Protein AF-A0A1V5H1F3-F1 (afdb_monomer_lite)

Foldseek 3Di:
DPPVVQKDQAQDWAKKKKKWKFKFFWDAAQKKKWKFKDKPNHTPWIWDIDGHNGIGMDMTMIIDTDTHPNPPIIIHMDMDMPDPDDIDTDDDDPVNTDMDIDDRD

pLDDT: mean 94.73, std 4.84, range [69.62, 98.56]

Secondary structure (DSSP, 8-state):
-BTTTTBB--SSEEEEEEEEEEEEEEEPTT-EEEEEEEETTEEEEE---EE-SSSEEEEEEEEEEEEEESSS--EEEEEEES-SSPPPBP-S-GGGSEEEEE---

Structure (mmCIF, N/CA/C/O backbone):
data_AF-A0A1V5H1F3-F1
#
_entry.id   AF-A0A1V5H1F3-F1
#
loop_
_atom_site.group_PDB
_atom_site.id
_atom_site.type_symbol
_atom_site.label_atom_id
_atom_site.label_alt_id
_atom_site.label_comp_id
_atom_site.label_asym_id
_atom_site.label_entity_id
_atom_site.label_seq_id
_atom_site.pdbx_PDB_ins_code
_atom_site.Cartn_x
_atom_site.Cartn_y
_atom_site.Cartn_z
_atom_site.occupancy
_atom_site.B_iso_or_equiv
_atom_site.auth_seq_id
_atom_site.auth_comp_id
_atom_site.auth_asym_id
_atom_site.auth_atom_id
_atom_site.pdbx_PDB_model_num
ATOM 1 N N . MET A 1 1 ? -10.254 10.293 7.981 1.00 69.62 1 MET A N 1
ATOM 2 C CA . MET A 1 1 ? -8.995 10.263 7.207 1.00 69.62 1 MET A CA 1
ATOM 3 C C . MET A 1 1 ? -8.125 11.383 7.727 1.00 69.62 1 MET A C 1
ATOM 5 O O . MET A 1 1 ? -8.612 12.502 7.825 1.00 69.62 1 MET A O 1
ATOM 9 N N . ASP A 1 2 ? -6.888 11.071 8.089 1.00 80.31 2 ASP A N 1
ATOM 10 C CA . ASP A 1 2 ? -5.878 12.058 8.450 1.00 80.31 2 ASP A CA 1
ATOM 11 C C . ASP A 1 2 ? -4.950 12.251 7.246 1.00 80.31 2 ASP A C 1
ATOM 13 O O . ASP A 1 2 ? -4.099 11.414 6.943 1.00 80.31 2 ASP A O 1
ATOM 17 N N . ILE A 1 3 ? -5.179 13.344 6.520 1.00 74.25 3 ILE A N 1
ATOM 18 C CA . ILE A 1 3 ? -4.474 13.655 5.272 1.00 74.25 3 ILE A CA 1
ATOM 19 C C . ILE A 1 3 ? -3.040 14.117 5.559 1.00 74.25 3 ILE A C 1
ATOM 21 O O . ILE A 1 3 ? -2.154 13.865 4.748 1.00 74.25 3 ILE A O 1
ATOM 25 N N . ALA A 1 4 ? -2.787 14.739 6.717 1.00 78.19 4 ALA A N 1
ATOM 26 C CA . ALA A 1 4 ? -1.458 15.234 7.068 1.00 78.19 4 ALA A CA 1
ATOM 27 C C . ALA A 1 4 ? -0.457 14.083 7.237 1.00 78.19 4 ALA A C 1
ATOM 29 O O . ALA A 1 4 ? 0.706 14.217 6.866 1.00 78.19 4 ALA A O 1
ATOM 30 N N . ASN A 1 5 ? -0.937 12.940 7.734 1.00 82.19 5 ASN A N 1
ATOM 31 C CA . ASN A 1 5 ? -0.122 11.749 7.955 1.00 82.19 5 ASN A CA 1
ATOM 32 C C . ASN A 1 5 ? -0.374 10.629 6.933 1.00 82.19 5 ASN A C 1
ATOM 34 O O . ASN A 1 5 ? 0.201 9.559 7.071 1.00 82.19 5 ASN A O 1
ATOM 38 N N . SER A 1 6 ? -1.210 10.850 5.909 1.00 89.12 6 SER A N 1
ATOM 39 C CA . SER A 1 6 ? -1.597 9.818 4.926 1.00 89.12 6 SER A CA 1
ATOM 40 C C . SER A 1 6 ? -2.224 8.558 5.553 1.00 89.12 6 SER A C 1
ATOM 42 O O . SER A 1 6 ? -1.998 7.442 5.089 1.00 89.12 6 SER A O 1
ATOM 44 N N . ARG A 1 7 ? -3.047 8.739 6.596 1.00 94.69 7 ARG A N 1
ATOM 45 C CA . ARG A 1 7 ? -3.643 7.656 7.395 1.00 94.69 7 ARG A CA 1
ATOM 46 C C . ARG A 1 7 ? -5.152 7.542 7.223 1.00 94.69 7 ARG A C 1
ATOM 48 O O . ARG A 1 7 ? -5.896 8.532 7.250 1.00 94.69 7 ARG A O 1
ATOM 55 N N . ILE A 1 8 ? -5.641 6.308 7.158 1.00 95.88 8 ILE A N 1
ATOM 56 C CA . ILE A 1 8 ? -7.063 5.991 7.317 1.00 95.88 8 ILE A CA 1
ATOM 57 C C . ILE A 1 8 ? -7.299 5.523 8.750 1.00 95.88 8 ILE A C 1
ATOM 59 O O . ILE A 1 8 ? -6.750 4.512 9.161 1.00 95.88 8 ILE A O 1
ATOM 63 N N . ILE A 1 9 ? -8.145 6.245 9.484 1.00 95.75 9 ILE A N 1
ATOM 64 C CA . ILE A 1 9 ? -8.520 5.941 10.871 1.00 95.75 9 ILE A CA 1
ATOM 65 C C . ILE A 1 9 ? -10.033 5.690 10.890 1.00 95.75 9 ILE A C 1
ATOM 67 O O . ILE A 1 9 ? -10.799 6.659 10.816 1.00 95.75 9 ILE A O 1
ATOM 71 N N . PRO A 1 10 ? -10.486 4.426 10.881 1.00 95.12 10 PRO A N 1
ATOM 72 C CA . PRO A 1 10 ? -11.901 4.096 11.011 1.00 95.12 10 PRO A CA 1
ATOM 73 C C . PRO A 1 10 ? -12.410 4.416 12.418 1.00 95.12 10 PRO A C 1
ATOM 75 O O . PRO A 1 10 ? -11.705 4.204 13.400 1.00 95.12 10 PRO A O 1
ATOM 78 N N . ASN A 1 11 ? -13.644 4.909 12.514 1.00 95.50 11 ASN A N 1
ATOM 79 C CA . ASN A 1 11 ? -14.278 5.330 13.771 1.00 95.50 11 ASN A CA 1
ATOM 80 C C . ASN A 1 11 ? -15.266 4.298 14.344 1.00 95.50 11 ASN A C 1
ATOM 82 O O . ASN A 1 11 ? -15.903 4.552 15.363 1.00 95.50 11 ASN A O 1
ATOM 86 N N . LEU A 1 12 ? -15.417 3.150 13.683 1.00 97.88 12 LEU A N 1
ATOM 87 C CA . LEU A 1 12 ? -16.226 2.026 14.144 1.00 97.88 12 LEU A CA 1
ATOM 88 C C . LEU A 1 12 ? -15.352 0.778 14.220 1.00 97.88 12 LEU A C 1
ATOM 90 O O . LEU A 1 12 ? -14.546 0.526 13.320 1.00 97.88 12 LEU A O 1
ATOM 94 N N . ALA A 1 13 ? -15.514 0.003 15.289 1.00 98.19 13 ALA A N 1
ATOM 95 C CA . ALA A 1 13 ? -14.829 -1.272 15.420 1.00 98.19 13 ALA A CA 1
ATOM 96 C C . ALA A 1 13 ? -15.438 -2.317 14.473 1.00 98.19 13 ALA A C 1
ATOM 98 O O . ALA A 1 13 ? -16.651 -2.329 14.264 1.00 98.19 13 ALA A O 1
ATOM 99 N N . GLY A 1 14 ? -14.605 -3.194 13.917 1.00 98.19 14 GLY A N 1
ATOM 100 C CA . GLY A 1 14 ? -15.046 -4.286 13.045 1.00 98.19 14 GLY A CA 1
ATOM 101 C C . GLY A 1 14 ? -14.048 -4.617 11.943 1.00 98.19 14 GLY A C 1
ATOM 102 O O .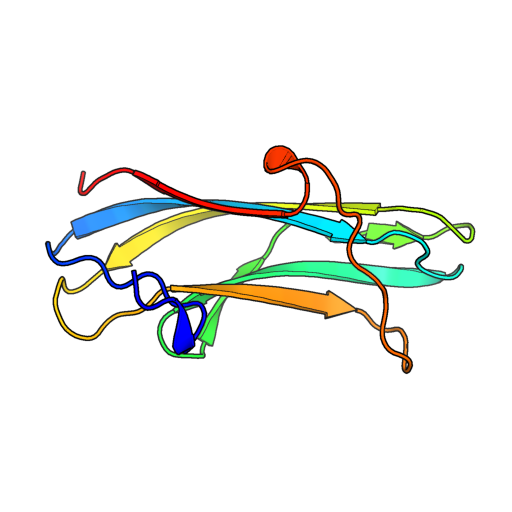 GLY A 1 14 ? -12.967 -4.025 11.867 1.00 98.19 14 GLY A O 1
ATOM 103 N N . TYR A 1 15 ? -14.404 -5.581 11.094 1.00 98.44 15 TYR A N 1
ATOM 104 C CA . TYR A 1 15 ? -13.595 -5.952 9.936 1.00 98.44 15 TYR A CA 1
ATOM 105 C C . TYR A 1 15 ? -13.914 -5.055 8.746 1.00 98.44 15 TYR A C 1
ATOM 107 O O . TYR A 1 15 ? -15.074 -4.868 8.387 1.00 98.44 15 TYR A O 1
ATOM 115 N N . TYR A 1 16 ? -12.873 -4.534 8.106 1.00 98.56 16 TYR A N 1
ATOM 116 C CA . TYR A 1 16 ? -12.982 -3.736 6.891 1.00 98.56 16 TYR A CA 1
ATOM 117 C C . TYR A 1 16 ? -12.351 -4.490 5.728 1.00 98.56 16 TYR A C 1
ATOM 119 O O . TYR A 1 16 ? -11.252 -5.026 5.855 1.00 98.56 16 TYR A O 1
ATOM 127 N N . GLN A 1 17 ? -13.019 -4.480 4.576 1.00 98.38 17 GLN A N 1
ATOM 128 C CA . GLN A 1 17 ? -12.399 -4.842 3.307 1.00 98.38 17 GLN A CA 1
ATOM 129 C C . GLN A 1 17 ? -11.476 -3.691 2.916 1.00 98.38 17 GLN A C 1
ATOM 131 O O . GLN A 1 17 ? -11.943 -2.579 2.676 1.00 98.38 17 GLN A O 1
ATOM 136 N N . VAL A 1 18 ? -10.173 -3.952 2.880 1.00 98.44 18 VAL A N 1
ATOM 137 C CA . VAL A 1 18 ? -9.139 -2.984 2.511 1.00 98.44 18 VAL A CA 1
ATOM 138 C C . VAL A 1 18 ? -8.582 -3.366 1.148 1.00 98.44 18 VAL A C 1
ATOM 140 O O . VAL A 1 18 ? -8.165 -4.504 0.952 1.00 98.44 18 VAL A O 1
ATOM 143 N N . SER A 1 19 ? -8.551 -2.421 0.212 1.00 97.81 19 SER A N 1
ATOM 144 C CA . SER A 1 19 ? -7.942 -2.590 -1.112 1.00 97.81 19 SER A CA 1
ATOM 145 C C . SER A 1 19 ? -6.903 -1.505 -1.361 1.00 97.8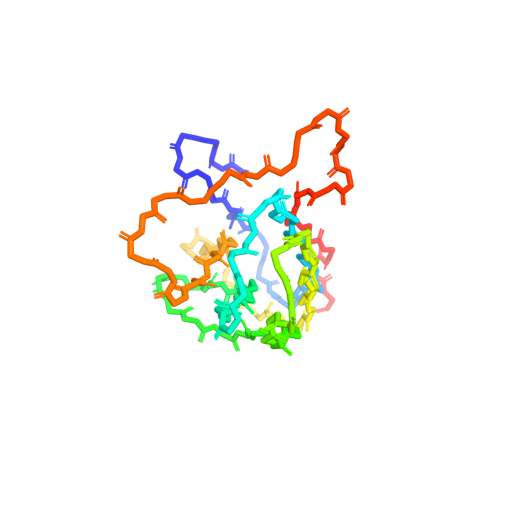1 19 SER A C 1
ATOM 147 O O . SER A 1 19 ? -7.118 -0.344 -1.018 1.00 97.81 19 SER A O 1
ATOM 149 N N . GLY A 1 20 ? -5.795 -1.869 -1.999 1.00 97.31 20 GLY A N 1
ATOM 150 C CA . GLY A 1 20 ? -4.721 -0.955 -2.359 1.00 97.31 20 GLY A CA 1
ATOM 151 C C . GLY A 1 20 ? -4.183 -1.211 -3.762 1.00 97.31 20 GLY A C 1
ATOM 152 O O . GLY A 1 20 ? -4.095 -2.354 -4.215 1.00 97.31 20 GLY A O 1
ATOM 153 N N . ASN A 1 21 ? -3.789 -0.140 -4.441 1.00 97.25 21 ASN A N 1
ATOM 154 C CA . ASN A 1 21 ? -3.084 -0.181 -5.716 1.00 97.25 21 ASN A CA 1
ATOM 155 C C . ASN A 1 21 ? -1.925 0.812 -5.690 1.00 97.25 21 ASN A C 1
ATOM 157 O O . ASN A 1 21 ? -2.073 1.921 -5.176 1.00 97.25 21 ASN A O 1
ATOM 161 N N . ALA A 1 22 ? -0.794 0.416 -6.264 1.00 96.75 22 ALA A N 1
ATOM 162 C CA . ALA A 1 22 ? 0.316 1.317 -6.528 1.00 96.75 22 ALA A CA 1
ATOM 163 C C . ALA A 1 22 ? 0.910 1.045 -7.907 1.00 96.75 22 ALA A C 1
ATOM 165 O O . ALA A 1 22 ? 1.138 -0.114 -8.277 1.00 96.75 22 ALA A O 1
ATOM 166 N N . ARG A 1 23 ? 1.221 2.119 -8.634 1.00 96.44 23 ARG A N 1
ATOM 167 C CA . ARG A 1 23 ? 1.847 2.063 -9.954 1.00 96.44 23 ARG A CA 1
ATOM 168 C C . ARG A 1 23 ? 3.092 2.938 -10.004 1.00 96.44 23 ARG A C 1
ATOM 170 O O . ARG A 1 23 ? 3.009 4.157 -9.856 1.00 96.44 23 ARG A O 1
ATOM 177 N N . LEU A 1 24 ? 4.232 2.320 -10.305 1.00 95.00 24 LEU A N 1
ATOM 178 C CA . LEU A 1 24 ? 5.511 3.007 -10.507 1.00 95.00 24 LEU A CA 1
ATOM 179 C C . LEU A 1 24 ? 5.832 3.150 -12.001 1.00 95.00 24 LEU A C 1
ATOM 181 O O . LEU A 1 24 ? 5.485 2.292 -12.817 1.00 95.00 24 LEU A O 1
ATOM 185 N N . GLY A 1 25 ? 6.467 4.269 -12.356 1.00 93.06 25 GLY A N 1
ATOM 186 C CA . GLY A 1 25 ? 6.653 4.709 -13.741 1.00 93.06 25 GLY A CA 1
ATOM 187 C C . GLY A 1 25 ? 7.820 4.067 -14.496 1.00 93.06 25 GLY A C 1
ATOM 188 O O . GLY A 1 25 ? 7.696 3.785 -15.683 1.00 93.06 25 GLY A O 1
ATOM 189 N N . SER A 1 26 ? 8.959 3.867 -13.834 1.00 93.44 26 SER A N 1
ATOM 190 C CA . SER A 1 26 ? 10.195 3.406 -14.481 1.00 93.44 26 SER A CA 1
ATOM 191 C C . SER A 1 26 ? 11.067 2.647 -13.487 1.00 93.44 26 SER A C 1
ATOM 193 O O . SER A 1 26 ? 12.064 3.167 -12.993 1.00 93.44 26 SER A O 1
ATOM 195 N N . ILE A 1 27 ? 10.663 1.424 -13.167 1.00 94.69 27 ILE A N 1
ATOM 196 C CA . ILE A 1 27 ? 11.445 0.505 -12.341 1.00 94.69 27 ILE A CA 1
ATOM 197 C C . ILE A 1 27 ? 12.520 -0.131 -13.243 1.00 94.69 27 ILE A C 1
ATOM 199 O O . ILE A 1 27 ? 12.156 -0.679 -14.292 1.00 94.69 27 ILE A O 1
ATOM 203 N N . PRO A 1 28 ? 13.812 -0.060 -12.882 1.00 95.75 28 PRO A N 1
ATOM 204 C CA . PRO A 1 28 ? 14.896 -0.644 -13.670 1.00 95.75 28 PRO A CA 1
ATOM 205 C C . PRO A 1 28 ? 14.777 -2.161 -13.861 1.00 95.75 28 PRO A C 1
ATOM 207 O O . PRO A 1 28 ? 14.032 -2.843 -13.154 1.00 95.75 28 PRO A O 1
ATOM 210 N N . ASP A 1 29 ? 15.527 -2.686 -14.829 1.00 95.62 29 ASP A N 1
ATOM 211 C CA . ASP A 1 29 ? 15.667 -4.130 -15.018 1.00 95.62 29 ASP A CA 1
ATOM 212 C C . ASP A 1 29 ? 16.164 -4.829 -13.742 1.00 95.62 29 ASP A C 1
ATOM 214 O O . ASP A 1 29 ? 16.955 -4.276 -12.979 1.00 95.62 29 ASP A O 1
ATOM 218 N N . SER A 1 30 ? 15.700 -6.059 -13.521 1.00 95.06 30 SER A N 1
ATOM 219 C CA . SER A 1 30 ? 16.029 -6.915 -12.381 1.00 95.06 30 SER A CA 1
ATOM 220 C C . SER A 1 30 ? 15.616 -6.395 -11.000 1.00 95.06 30 SER A C 1
ATOM 222 O O . SER A 1 30 ? 15.816 -7.119 -10.019 1.00 95.06 30 SER A O 1
ATOM 224 N N . GLU A 1 31 ? 14.989 -5.220 -10.911 1.00 96.12 31 GLU A N 1
ATOM 225 C CA . GLU A 1 31 ? 14.470 -4.651 -9.669 1.00 96.12 31 GLU A CA 1
ATOM 226 C C . GLU A 1 31 ? 13.081 -5.198 -9.325 1.00 96.12 31 GLU A C 1
ATOM 228 O O . GLU A 1 31 ? 12.267 -5.532 -10.189 1.00 96.12 31 GLU A O 1
ATOM 233 N N . THR A 1 32 ? 12.812 -5.288 -8.026 1.00 94.75 32 THR A N 1
ATOM 234 C CA . THR A 1 32 ? 11.560 -5.771 -7.442 1.00 94.75 32 THR A CA 1
ATOM 235 C C . THR A 1 32 ? 10.799 -4.603 -6.833 1.00 94.75 32 THR A C 1
ATOM 237 O O . THR A 1 32 ? 11.402 -3.703 -6.251 1.00 94.75 32 THR A O 1
ATOM 240 N N . PHE A 1 33 ? 9.472 -4.626 -6.909 1.00 95.75 33 PHE A N 1
ATOM 241 C CA . PHE A 1 33 ?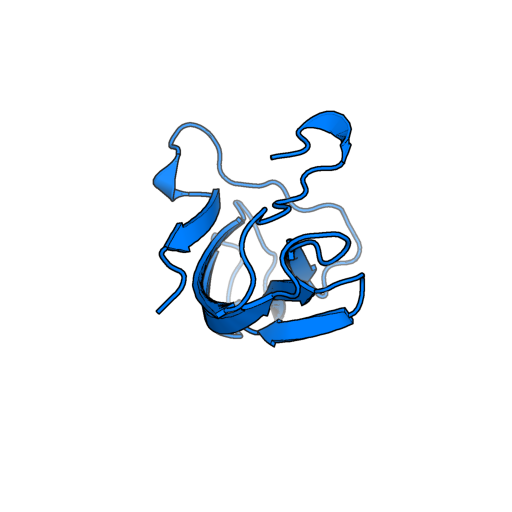 8.609 -3.764 -6.096 1.00 95.75 33 PHE A CA 1
ATOM 242 C C . PHE A 1 33 ? 7.361 -4.537 -5.644 1.00 95.75 33 PHE A C 1
ATOM 244 O O . PHE A 1 33 ? 7.094 -5.640 -6.122 1.00 95.75 33 PHE A O 1
ATOM 251 N N . PHE A 1 34 ? 6.630 -3.996 -4.677 1.00 97.25 34 PHE A N 1
ATOM 252 C CA . PHE A 1 34 ? 5.256 -4.380 -4.336 1.00 97.25 34 PHE A CA 1
ATOM 253 C C . PHE A 1 34 ? 4.644 -3.302 -3.429 1.00 97.25 34 PHE A C 1
ATOM 255 O O . PHE A 1 34 ? 5.369 -2.506 -2.826 1.00 97.25 34 PHE A O 1
ATOM 262 N N . CYS A 1 35 ? 3.316 -3.261 -3.321 1.00 97.62 35 CYS A N 1
ATOM 263 C CA . CYS A 1 35 ? 2.631 -2.459 -2.307 1.00 97.62 35 CYS A CA 1
ATOM 264 C C . CYS A 1 35 ? 2.142 -3.333 -1.150 1.00 97.62 35 CYS A C 1
ATOM 266 O O . CYS A 1 35 ? 2.105 -4.561 -1.237 1.00 97.62 35 CYS A O 1
ATOM 268 N N . SER A 1 36 ? 1.831 -2.722 -0.016 1.00 98.31 36 SER A N 1
ATOM 269 C CA . SER A 1 36 ? 1.473 -3.438 1.204 1.00 98.31 36 SER A CA 1
ATOM 270 C C . SER A 1 36 ? 0.563 -2.603 2.085 1.00 98.31 36 SER A C 1
ATOM 272 O O . SER A 1 36 ? 0.740 -1.389 2.188 1.00 98.31 36 SER A O 1
ATOM 274 N N . ILE A 1 37 ? -0.379 -3.274 2.740 1.00 98.56 37 ILE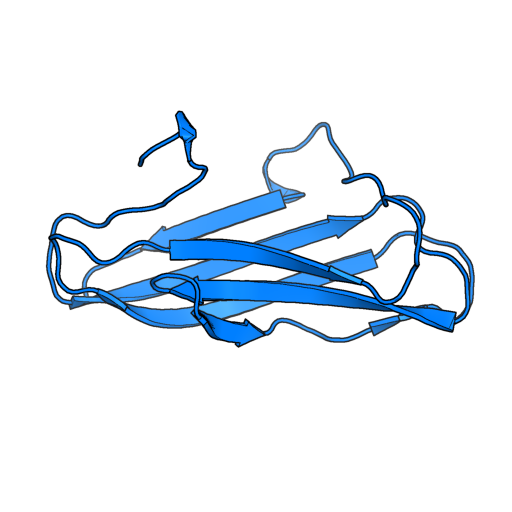 A N 1
ATOM 275 C CA . ILE A 1 37 ? -1.252 -2.679 3.749 1.00 98.56 37 ILE A CA 1
ATOM 276 C C . ILE A 1 37 ? -0.511 -2.733 5.079 1.00 98.56 37 ILE A C 1
ATOM 278 O O . ILE A 1 37 ? -0.026 -3.795 5.488 1.00 98.56 37 ILE A O 1
ATOM 282 N N . PHE A 1 38 ? -0.428 -1.588 5.744 1.00 98.50 38 PHE A N 1
ATOM 283 C CA . PHE A 1 38 ? 0.138 -1.459 7.077 1.00 98.50 38 PHE A CA 1
ATOM 284 C C . PHE A 1 38 ? -0.957 -1.082 8.064 1.00 98.50 38 PHE A C 1
ATOM 286 O O . PHE A 1 38 ? -1.822 -0.271 7.740 1.00 98.50 38 PHE A O 1
ATOM 293 N N . LYS A 1 39 ? -0.894 -1.655 9.264 1.00 98.44 39 LYS A N 1
ATOM 294 C CA . LYS A 1 39 ? -1.706 -1.292 10.420 1.00 98.44 39 LYS A CA 1
ATOM 295 C C . LYS A 1 39 ? -0.772 -0.896 11.553 1.00 98.44 39 LYS A C 1
ATOM 297 O O . LYS A 1 39 ? 0.089 -1.681 11.935 1.00 98.44 39 LYS A O 1
ATOM 302 N N . ASN A 1 40 ? -0.951 0.301 12.102 1.00 97.62 40 ASN A N 1
ATOM 303 C CA . ASN A 1 40 ? -0.166 0.789 13.242 1.00 97.62 40 ASN A CA 1
ATOM 304 C C . ASN A 1 40 ? 1.363 0.708 13.034 1.00 97.62 40 ASN A C 1
ATOM 306 O O . ASN A 1 40 ? 2.105 0.453 13.979 1.00 97.62 40 ASN A O 1
ATOM 310 N N . GLY A 1 41 ? 1.829 0.909 11.797 1.00 96.88 41 GLY A N 1
ATOM 311 C CA . GLY A 1 41 ? 3.246 0.820 11.429 1.00 96.88 41 GLY A CA 1
ATOM 312 C C . GLY A 1 41 ? 3.755 -0.590 11.103 1.00 96.88 41 GLY A C 1
ATOM 313 O O . GLY A 1 41 ? 4.897 -0.727 10.669 1.00 96.88 41 GLY A O 1
ATOM 314 N N . GLU A 1 42 ? 2.927 -1.631 11.227 1.00 97.94 42 GLU A N 1
ATOM 315 C CA . GLU A 1 42 ? 3.290 -3.009 10.876 1.00 97.94 42 GLU A CA 1
ATOM 316 C C . GLU A 1 42 ? 2.594 -3.480 9.599 1.00 97.94 42 GLU A C 1
ATOM 318 O O . GLU A 1 42 ? 1.411 -3.223 9.378 1.00 97.94 42 GLU A O 1
ATOM 323 N N . ARG A 1 43 ? 3.318 -4.213 8.748 1.00 98.06 43 ARG A N 1
ATOM 324 C CA . ARG A 1 43 ? 2.752 -4.794 7.527 1.00 98.06 43 ARG A CA 1
ATOM 325 C C . ARG A 1 43 ? 1.806 -5.940 7.880 1.00 98.06 43 ARG A C 1
ATOM 327 O O . ARG A 1 43 ? 2.259 -6.961 8.387 1.00 98.06 43 ARG A O 1
ATOM 334 N N . VAL A 1 44 ? 0.534 -5.808 7.512 1.00 98.12 44 VAL A N 1
ATOM 335 C CA . VAL A 1 44 ? -0.477 -6.867 7.691 1.00 98.12 44 VAL A CA 1
ATOM 336 C C . VAL A 1 44 ? -0.691 -7.691 6.427 1.00 98.12 44 VAL A C 1
ATOM 338 O O . VAL A 1 44 ? -0.951 -8.883 6.516 1.00 98.12 44 VAL A O 1
ATOM 341 N N . SER A 1 45 ? -0.507 -7.080 5.254 1.00 98.19 45 SER A N 1
ATOM 342 C CA . SER A 1 45 ? -0.692 -7.743 3.964 1.00 98.19 45 SER A CA 1
ATOM 343 C C . SER A 1 45 ? 0.224 -7.168 2.892 1.00 98.19 45 SER A C 1
ATOM 345 O O . SER A 1 45 ? 0.562 -5.983 2.919 1.00 98.19 45 SER A O 1
ATOM 347 N N . ALA A 1 46 ? 0.618 -8.000 1.928 1.00 97.75 46 ALA A N 1
ATOM 348 C CA . ALA A 1 46 ? 1.445 -7.616 0.787 1.00 97.75 46 ALA A CA 1
ATOM 349 C C . ALA A 1 46 ? 0.742 -7.959 -0.529 1.00 97.75 46 ALA A C 1
ATOM 351 O O . ALA A 1 46 ? 0.060 -8.976 -0.639 1.00 97.75 46 ALA A O 1
ATOM 352 N N . GLY A 1 47 ? 0.902 -7.084 -1.516 1.00 96.94 47 GLY A N 1
ATOM 353 C CA . GLY A 1 47 ? 0.382 -7.280 -2.857 1.00 96.94 47 GLY A CA 1
ATOM 354 C C . GLY A 1 47 ? 1.249 -8.194 -3.712 1.00 96.94 47 GLY A C 1
ATOM 355 O O . GLY A 1 47 ? 2.212 -8.806 -3.246 1.00 96.94 47 GLY A O 1
ATOM 356 N N . SER A 1 48 ? 0.920 -8.260 -5.001 1.00 93.56 48 SER A N 1
ATOM 357 C CA . SER A 1 48 ? 1.711 -9.015 -5.976 1.00 93.56 48 SER A CA 1
ATOM 358 C C . SER A 1 48 ? 3.160 -8.523 -6.016 1.00 93.56 48 SER A C 1
ATOM 360 O O . SER A 1 48 ? 3.411 -7.331 -6.223 1.00 93.56 48 SER A O 1
ATOM 362 N N . TYR A 1 49 ? 4.085 -9.468 -5.859 1.00 90.06 49 TYR A N 1
ATOM 363 C CA . TYR A 1 49 ? 5.515 -9.295 -6.083 1.00 90.06 49 TYR A CA 1
ATOM 364 C C . TYR A 1 49 ? 5.816 -9.449 -7.571 1.00 90.06 49 TYR A C 1
ATOM 366 O O . TYR A 1 49 ? 5.450 -10.457 -8.176 1.00 90.06 49 TYR A O 1
ATOM 374 N N . PHE A 1 50 ? 6.533 -8.499 -8.156 1.00 84.69 50 PHE A N 1
ATOM 375 C CA . PHE A 1 50 ? 7.121 -8.669 -9.485 1.00 84.69 50 PHE A CA 1
ATOM 376 C C . PHE A 1 50 ? 8.582 -8.242 -9.443 1.00 84.69 50 PHE A C 1
ATOM 378 O O . PHE A 1 50 ? 8.988 -7.368 -8.675 1.00 84.69 50 PHE A O 1
ATOM 385 N N . ARG A 1 51 ? 9.357 -8.877 -10.313 1.00 92.31 51 ARG A N 1
ATOM 386 C CA . ARG A 1 51 ? 10.718 -8.497 -10.651 1.00 92.31 51 ARG A CA 1
ATOM 387 C C . ARG A 1 51 ? 10.720 -8.156 -12.130 1.00 92.31 51 ARG A C 1
ATOM 389 O O . ARG A 1 51 ? 10.288 -8.978 -12.938 1.00 92.31 51 ARG A O 1
ATOM 396 N N . ASN A 1 52 ? 11.149 -6.952 -12.475 1.00 88.69 52 ASN A N 1
ATOM 397 C CA . ASN A 1 52 ? 11.174 -6.534 -13.869 1.00 88.69 52 ASN A CA 1
ATOM 398 C C . ASN A 1 52 ? 12.232 -7.322 -14.652 1.00 88.69 52 ASN A C 1
ATOM 400 O O . ASN A 1 52 ? 13.323 -7.559 -14.145 1.00 88.69 52 ASN A O 1
ATOM 404 N N . GLY A 1 53 ? 11.894 -7.721 -15.882 1.00 91.62 53 GLY A N 1
ATOM 405 C CA . GLY A 1 53 ? 12.836 -8.311 -16.851 1.00 91.62 53 GLY A CA 1
ATOM 406 C C . GLY A 1 53 ? 13.356 -7.313 -17.895 1.00 91.62 53 GLY A C 1
ATOM 407 O O . GLY A 1 53 ? 14.062 -7.691 -18.824 1.00 91.62 53 GLY A O 1
ATOM 408 N N . SER A 1 54 ? 12.930 -6.054 -17.780 1.00 94.31 54 SER A N 1
ATOM 409 C CA . SER A 1 54 ? 13.431 -4.891 -18.510 1.00 94.31 54 SER A CA 1
ATOM 410 C C . SER A 1 54 ? 12.935 -3.626 -17.808 1.00 94.31 54 SER A C 1
ATOM 412 O O . SER A 1 54 ? 11.896 -3.670 -17.143 1.00 94.31 54 SER A O 1
ATOM 414 N N . THR A 1 55 ? 13.604 -2.486 -17.995 1.00 95.44 55 THR A N 1
ATOM 415 C CA . THR A 1 55 ? 13.126 -1.202 -17.454 1.00 95.44 55 THR A CA 1
ATOM 416 C C . THR A 1 55 ? 11.705 -0.899 -17.927 1.00 95.44 55 THR A C 1
ATOM 418 O O . THR A 1 55 ? 11.429 -0.902 -19.128 1.00 95.44 55 THR A O 1
ATOM 421 N N . GLY A 1 56 ? 10.800 -0.607 -16.994 1.00 93.81 56 GLY A N 1
ATOM 422 C CA . GLY A 1 56 ? 9.407 -0.358 -17.337 1.00 93.81 56 GLY A CA 1
ATOM 423 C C . GLY A 1 56 ? 8.525 -0.005 -16.151 1.00 93.81 56 GLY A C 1
ATOM 424 O O . GLY A 1 56 ? 8.976 0.145 -15.016 1.00 93.81 56 GLY A O 1
ATOM 425 N N . GLN A 1 57 ? 7.237 0.137 -16.435 1.00 93.31 57 GLN A N 1
ATOM 426 C CA . GLN A 1 57 ? 6.225 0.337 -15.409 1.00 93.31 57 GLN A CA 1
ATOM 427 C C . GLN A 1 57 ? 5.908 -0.969 -14.705 1.00 93.31 57 GLN A C 1
ATOM 429 O O . GLN A 1 57 ? 5.998 -2.042 -15.295 1.00 93.31 57 GLN A O 1
ATOM 434 N N . GLY A 1 58 ? 5.398 -0.865 -13.487 1.00 92.81 58 GLY A N 1
ATOM 435 C CA . GLY A 1 58 ? 4.705 -1.993 -12.903 1.00 92.81 58 GLY A CA 1
ATOM 436 C C . GLY A 1 58 ? 3.626 -1.554 -11.934 1.00 92.81 58 GLY A C 1
ATOM 437 O O . GLY A 1 58 ? 3.543 -0.389 -11.531 1.00 92.81 58 GLY A O 1
ATOM 438 N N . ILE A 1 59 ? 2.754 -2.509 -11.629 1.00 95.44 59 ILE A N 1
ATOM 439 C CA . ILE A 1 59 ? 1.538 -2.317 -10.847 1.00 95.44 59 ILE A CA 1
ATOM 440 C C . ILE A 1 59 ? 1.493 -3.416 -9.787 1.00 95.44 59 ILE A C 1
ATOM 442 O O . ILE A 1 59 ? 1.618 -4.593 -10.114 1.00 95.44 59 ILE A O 1
ATOM 446 N N . SER A 1 60 ? 1.287 -3.030 -8.530 1.00 97.38 60 SER A N 1
ATOM 447 C CA . SER A 1 60 ? 1.016 -3.956 -7.432 1.00 97.38 60 SER A CA 1
ATOM 448 C C . SER A 1 60 ? -0.374 -3.674 -6.874 1.00 97.38 60 SER A C 1
ATOM 450 O O . SER A 1 60 ? -0.764 -2.515 -6.708 1.00 97.38 60 SER A O 1
ATOM 452 N N . THR A 1 61 ? -1.126 -4.738 -6.607 1.00 97.56 61 THR A N 1
ATOM 453 C CA . THR A 1 61 ? -2.447 -4.682 -5.968 1.00 97.56 61 THR A CA 1
ATOM 454 C C . THR A 1 61 ? -2.432 -5.541 -4.719 1.00 97.56 61 THR A C 1
ATOM 456 O O . THR A 1 61 ? -1.798 -6.595 -4.715 1.00 97.56 61 THR A O 1
ATOM 459 N N . VAL A 1 62 ? -3.120 -5.087 -3.675 1.00 98.25 62 VAL A N 1
ATOM 460 C CA . VAL A 1 62 ? -3.245 -5.777 -2.389 1.00 98.25 62 VAL A CA 1
ATOM 461 C C . VAL A 1 62 ? -4.686 -5.667 -1.899 1.00 98.25 62 VAL A C 1
ATOM 463 O O . VAL A 1 62 ? -5.323 -4.629 -2.075 1.00 98.25 62 VAL A O 1
ATOM 466 N N . SER A 1 63 ? -5.205 -6.726 -1.286 1.00 98.00 63 SER A N 1
ATOM 467 C CA . SER A 1 63 ? -6.523 -6.721 -0.654 1.00 98.00 63 SER A CA 1
ATOM 468 C C . SER A 1 63 ? -6.531 -7.619 0.572 1.00 98.00 63 SER A C 1
ATOM 470 O O . SER A 1 63 ? -5.969 -8.710 0.507 1.00 98.00 63 SER A O 1
ATOM 472 N N . ASP A 1 64 ? -7.191 -7.192 1.645 1.00 98.38 64 ASP A N 1
ATOM 473 C CA . ASP A 1 64 ? -7.302 -7.967 2.885 1.00 98.38 64 ASP A CA 1
ATOM 474 C C . ASP A 1 64 ? -8.568 -7.593 3.679 1.00 98.38 64 ASP A C 1
ATOM 476 O O . ASP A 1 64 ? -9.177 -6.546 3.434 1.00 98.38 64 ASP A O 1
ATOM 480 N N . LEU A 1 65 ? -8.960 -8.438 4.633 1.00 98.25 65 LEU A N 1
ATOM 481 C CA . LEU A 1 65 ? -9.936 -8.124 5.675 1.00 98.25 65 LEU A CA 1
ATOM 482 C C . LEU A 1 65 ? -9.195 -7.773 6.967 1.00 98.25 65 LEU A C 1
ATOM 484 O O . LEU A 1 65 ? -8.675 -8.647 7.657 1.00 98.25 65 LEU A O 1
ATOM 488 N N . VAL A 1 66 ? -9.186 -6.491 7.331 1.00 98.38 66 VAL A N 1
ATOM 489 C CA . VAL A 1 66 ? -8.428 -6.002 8.490 1.00 98.38 66 VAL A CA 1
ATOM 490 C C . VAL A 1 66 ? -9.381 -5.569 9.597 1.00 98.38 66 VAL A C 1
ATOM 492 O O . VAL A 1 66 ? -10.245 -4.716 9.389 1.00 98.38 66 VAL A O 1
ATOM 495 N N . TYR A 1 67 ? -9.223 -6.151 10.788 1.00 98.38 67 TYR A N 1
ATOM 496 C CA . TYR A 1 67 ? -9.941 -5.696 11.977 1.00 98.38 67 TYR A CA 1
ATOM 497 C C . TYR A 1 67 ? -9.393 -4.350 12.448 1.00 98.38 67 TYR A C 1
ATOM 499 O O . TYR A 1 67 ? -8.178 -4.193 12.592 1.00 98.38 67 TYR A O 1
ATOM 507 N N . MET A 1 68 ? -10.285 -3.416 12.761 1.00 98.31 68 MET A N 1
ATOM 508 C CA . MET A 1 68 ? -9.960 -2.082 13.262 1.00 98.31 68 MET A CA 1
ATOM 509 C C . MET A 1 68 ? -10.686 -1.845 14.584 1.00 98.31 68 MET A C 1
ATOM 511 O O . MET A 1 68 ? -11.842 -2.232 14.736 1.00 98.31 68 MET A O 1
ATOM 515 N N . ASN A 1 69 ? -10.020 -1.204 15.543 1.00 97.94 69 ASN A N 1
ATOM 516 C CA . ASN A 1 69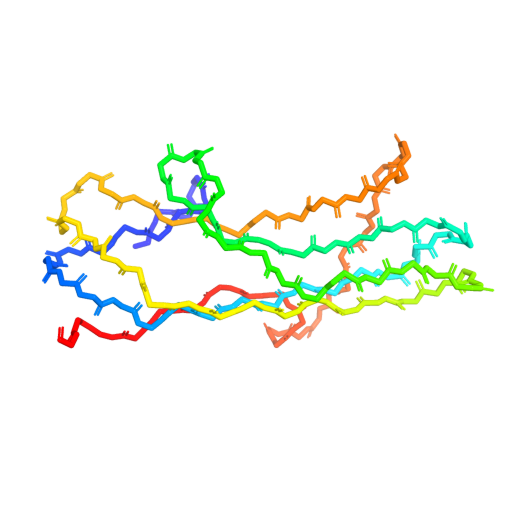 ? -10.565 -0.967 16.882 1.00 97.94 69 ASN A CA 1
ATOM 517 C C . ASN A 1 69 ? -11.511 0.247 16.990 1.00 97.94 69 ASN A C 1
ATOM 519 O O . ASN A 1 69 ? -12.060 0.491 18.061 1.00 97.94 69 ASN A O 1
ATOM 523 N N . GLY A 1 70 ? -11.678 1.022 15.915 1.00 96.38 70 GLY A N 1
ATOM 524 C CA . GLY A 1 70 ? -12.567 2.186 15.869 1.00 96.38 70 GLY A CA 1
ATOM 525 C C . GLY A 1 70 ? -12.062 3.440 16.593 1.00 96.38 70 GLY A C 1
ATOM 526 O O . GLY A 1 70 ? -12.812 4.406 16.701 1.00 96.38 70 GLY A O 1
ATOM 527 N N . THR A 1 71 ? -10.832 3.445 17.119 1.00 95.94 71 THR A N 1
ATOM 528 C CA . THR A 1 71 ? -10.292 4.579 17.888 1.00 95.94 71 THR A CA 1
ATOM 529 C C . THR A 1 71 ? -8.876 4.957 17.464 1.00 95.94 71 THR A C 1
ATOM 531 O O . THR A 1 71 ? -8.674 6.022 16.889 1.00 95.94 71 THR A O 1
ATOM 534 N N . THR A 1 72 ? -7.890 4.107 17.747 1.00 96.44 72 THR A N 1
ATOM 535 C CA . THR A 1 72 ? -6.464 4.412 17.542 1.00 96.44 72 THR A CA 1
ATOM 536 C C . THR A 1 72 ? -5.855 3.700 16.346 1.00 96.44 72 THR A C 1
ATOM 538 O O . THR A 1 72 ? -4.788 4.105 15.891 1.00 96.44 72 THR A O 1
ATOM 541 N N . ASP A 1 73 ? -6.492 2.630 15.864 1.00 98.25 73 ASP A N 1
ATOM 542 C CA . ASP A 1 73 ? -5.969 1.871 14.739 1.00 98.25 73 ASP A CA 1
ATOM 543 C C . ASP A 1 73 ? -5.982 2.721 13.468 1.00 98.25 73 ASP A C 1
ATOM 545 O O . ASP A 1 73 ? -7.008 3.299 13.097 1.00 98.25 73 ASP A O 1
ATOM 549 N N . TYR A 1 74 ? -4.853 2.744 12.765 1.00 97.81 74 TYR A N 1
ATOM 550 C CA . TYR A 1 74 ? -4.732 3.408 11.474 1.00 97.81 74 TYR A CA 1
ATOM 551 C C . TYR A 1 74 ? -4.172 2.474 10.407 1.00 97.81 74 TYR A C 1
ATOM 553 O O . TYR A 1 74 ? -3.375 1.582 10.699 1.00 97.81 74 TYR A O 1
ATOM 561 N N . LEU A 1 75 ? -4.596 2.707 9.166 1.00 98.31 75 LEU A N 1
ATOM 562 C CA . LEU A 1 75 ? -4.111 2.028 7.973 1.00 98.31 75 LEU A CA 1
ATOM 563 C C . LEU A 1 75 ? -3.326 2.979 7.079 1.00 98.31 75 LEU A C 1
ATOM 565 O O . LEU A 1 75 ? -3.705 4.140 6.900 1.00 98.31 75 LEU A O 1
ATOM 569 N N . GLU A 1 76 ? -2.288 2.432 6.461 1.00 97.50 76 GLU A N 1
ATOM 570 C CA . GLU A 1 76 ? -1.437 3.084 5.468 1.00 97.50 76 GLU A CA 1
ATOM 571 C C . GLU A 1 76 ? -1.174 2.118 4.303 1.00 97.50 76 GLU A C 1
ATOM 573 O O . GLU A 1 76 ? -1.231 0.893 4.455 1.00 97.50 76 GLU A O 1
ATOM 578 N N . LEU A 1 77 ? -0.866 2.674 3.130 1.00 97.25 77 LEU A N 1
ATOM 579 C CA . LEU A 1 77 ? -0.339 1.918 1.997 1.00 97.25 77 LEU A CA 1
ATOM 580 C C . LEU A 1 77 ? 1.128 2.282 1.812 1.00 97.25 77 LEU A C 1
ATOM 582 O O . LEU A 1 77 ? 1.452 3.433 1.527 1.00 97.25 77 LEU A O 1
ATOM 586 N N . TYR A 1 78 ? 2.000 1.287 1.916 1.00 96.38 78 TYR A N 1
ATOM 587 C CA . TYR A 1 78 ? 3.422 1.451 1.640 1.00 96.38 78 TYR A CA 1
ATOM 588 C C . TYR A 1 78 ? 3.809 0.759 0.347 1.00 96.38 78 TYR A C 1
ATOM 590 O O . TYR A 1 78 ? 3.222 -0.248 -0.051 1.00 96.38 78 TYR A O 1
ATOM 598 N N . ILE A 1 79 ? 4.844 1.298 -0.287 1.00 95.50 79 ILE A N 1
ATOM 599 C CA . ILE A 1 79 ? 5.492 0.710 -1.450 1.00 95.50 79 ILE A CA 1
ATOM 600 C C . ILE A 1 79 ? 6.906 0.347 -1.030 1.00 95.50 79 ILE A C 1
ATOM 602 O O . ILE A 1 79 ? 7.634 1.183 -0.499 1.00 95.50 79 ILE A O 1
ATOM 606 N N . TRP A 1 80 ? 7.289 -0.898 -1.280 1.00 95.56 80 TRP A N 1
ATOM 607 C CA . TRP A 1 80 ? 8.669 -1.337 -1.168 1.00 95.56 80 TRP A CA 1
ATOM 608 C C . TRP A 1 80 ? 9.228 -1.559 -2.568 1.00 95.56 80 TRP A C 1
ATOM 610 O O . TRP A 1 80 ? 8.536 -2.103 -3.430 1.00 95.56 80 TRP A O 1
ATOM 620 N N . HIS A 1 81 ? 10.479 -1.169 -2.785 1.00 95.00 81 HIS A N 1
ATOM 621 C CA . HIS A 1 81 ? 11.241 -1.535 -3.970 1.00 95.00 81 HIS A CA 1
ATOM 622 C C . HIS A 1 81 ? 12.700 -1.816 -3.608 1.00 95.00 81 HIS A C 1
ATOM 624 O O . HIS A 1 81 ? 13.218 -1.250 -2.648 1.00 95.00 81 HIS A O 1
ATOM 630 N N . SER A 1 82 ? 13.368 -2.672 -4.384 1.00 95.75 82 SER A N 1
ATOM 631 C CA . SER A 1 82 ? 14.788 -2.995 -4.179 1.00 95.75 82 SER A CA 1
ATOM 632 C C . SER A 1 82 ? 15.742 -1.933 -4.727 1.00 95.75 82 SER A C 1
ATOM 634 O O . SER A 1 82 ? 16.906 -1.906 -4.333 1.00 95.75 82 SER A O 1
ATOM 636 N N . TYR A 1 83 ? 15.253 -1.037 -5.588 1.00 95.31 83 TYR A N 1
ATOM 637 C CA . TYR A 1 83 ? 16.090 -0.007 -6.191 1.00 95.31 83 TYR A CA 1
ATOM 638 C C . TYR A 1 83 ? 16.546 1.018 -5.146 1.00 95.31 83 TYR A C 1
ATOM 640 O O . TYR A 1 83 ? 15.756 1.463 -4.318 1.00 95.31 83 TYR A O 1
ATOM 648 N N . SER A 1 84 ? 17.815 1.420 -5.183 1.00 93.50 84 SER A N 1
ATOM 649 C CA . SER A 1 84 ? 18.413 2.293 -4.161 1.00 93.50 84 SER A CA 1
ATOM 650 C C . SER A 1 84 ? 18.075 3.777 -4.318 1.00 93.50 84 SER A C 1
ATOM 652 O O . SER A 1 84 ? 18.344 4.564 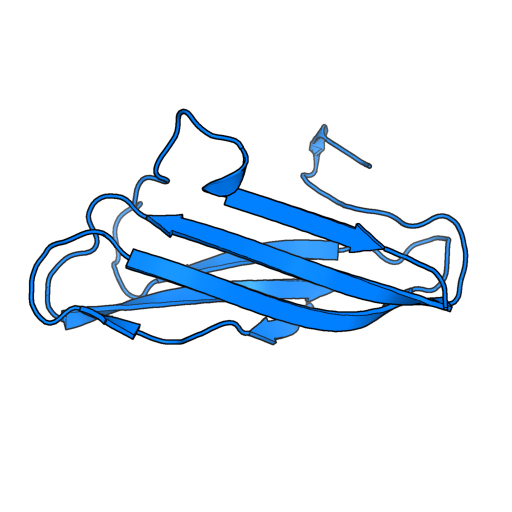-3.412 1.00 93.50 84 SER A O 1
ATOM 654 N N . SER A 1 85 ? 17.503 4.173 -5.458 1.00 93.44 85 SER A N 1
ATOM 655 C CA . SER A 1 85 ? 17.103 5.557 -5.725 1.00 93.44 85 SER A CA 1
ATOM 656 C C . SER A 1 85 ? 15.579 5.710 -5.722 1.00 93.44 85 SER A C 1
ATOM 658 O O . SER A 1 85 ? 14.871 4.742 -6.012 1.00 93.44 85 SER A O 1
ATOM 660 N N . PRO A 1 86 ? 15.050 6.914 -5.432 1.00 92.50 86 PRO A N 1
ATOM 661 C CA . PRO A 1 86 ? 13.612 7.155 -5.450 1.00 92.50 86 PRO A CA 1
ATOM 662 C C . PRO A 1 86 ? 12.985 6.828 -6.810 1.00 92.50 86 PRO A C 1
ATOM 664 O O . PRO A 1 86 ? 13.428 7.329 -7.846 1.00 92.50 86 PRO A O 1
ATOM 667 N N . LEU A 1 87 ? 11.920 6.025 -6.801 1.00 93.38 87 LEU A N 1
ATOM 668 C CA . LEU A 1 87 ? 11.088 5.763 -7.975 1.00 93.38 87 LEU A CA 1
ATOM 669 C C . LEU A 1 87 ? 9.845 6.654 -7.971 1.00 93.38 87 LEU A C 1
ATOM 671 O O . LEU A 1 87 ? 9.234 6.898 -6.933 1.00 93.38 87 LEU A O 1
ATOM 675 N N . GLN A 1 88 ? 9.450 7.127 -9.153 1.00 94.06 88 GLN A N 1
ATOM 676 C CA . GLN A 1 88 ? 8.271 7.978 -9.299 1.00 94.06 88 GLN A CA 1
ATOM 677 C C . GLN A 1 88 ? 6.993 7.148 -9.431 1.00 94.06 88 GLN A C 1
ATOM 679 O O . GLN A 1 88 ? 6.937 6.176 -10.195 1.00 94.06 88 GLN A O 1
ATOM 684 N N . LEU A 1 89 ? 5.944 7.590 -8.738 1.00 94.56 89 LEU A N 1
ATOM 685 C CA . LEU A 1 89 ? 4.584 7.115 -8.965 1.00 94.56 89 LEU A CA 1
ATOM 686 C C . LEU A 1 89 ? 4.076 7.609 -10.318 1.00 94.56 89 LEU A C 1
ATOM 688 O O . LEU A 1 89 ? 4.349 8.737 -10.730 1.00 94.56 89 LEU A O 1
ATOM 692 N N . VAL A 1 90 ? 3.282 6.784 -10.995 1.00 95.75 90 VAL A N 1
ATOM 693 C CA . VAL A 1 90 ? 2.504 7.260 -12.140 1.00 95.75 90 VAL A CA 1
ATOM 694 C C . VAL A 1 90 ? 1.368 8.135 -11.619 1.00 95.75 90 VAL A C 1
ATOM 696 O O . VAL A 1 90 ? 0.609 7.705 -10.755 1.00 95.75 90 VAL A O 1
ATOM 699 N N . VAL A 1 91 ? 1.246 9.349 -12.156 1.00 92.62 91 VAL A N 1
ATOM 700 C CA . VAL A 1 91 ? 0.246 10.343 -11.743 1.00 92.62 91 VAL A CA 1
ATOM 701 C C . VAL A 1 91 ? -0.760 10.650 -12.857 1.00 92.62 91 VAL A C 1
ATOM 703 O O . VAL A 1 91 ? -0.556 10.315 -14.026 1.00 92.62 91 VAL A O 1
ATOM 706 N N . GLY A 1 92 ? -1.857 11.319 -12.491 1.00 91.44 92 GLY A N 1
ATOM 707 C CA . GLY A 1 92 ? -2.863 11.839 -13.424 1.00 91.44 92 GLY A CA 1
ATOM 708 C C . GLY A 1 92 ? -4.208 11.110 -13.401 1.00 91.44 92 GLY A C 1
ATOM 709 O O . GLY A 1 92 ? -5.176 11.627 -13.962 1.00 91.44 92 GLY A O 1
ATOM 710 N N . LYS A 1 93 ? -4.311 9.945 -12.745 1.00 93.25 93 LYS A N 1
ATOM 711 C CA . LYS A 1 93 ? -5.588 9.251 -12.506 1.00 93.25 93 LYS A CA 1
ATOM 712 C C . LYS A 1 93 ? -5.643 8.660 -11.095 1.00 93.25 93 LYS A C 1
ATOM 714 O O . LYS A 1 93 ? -4.690 8.032 -10.651 1.00 93.25 93 LYS A O 1
ATOM 719 N N . SER A 1 94 ? -6.786 8.794 -10.422 1.00 89.00 94 SER A N 1
ATOM 720 C CA . SER A 1 94 ? -6.992 8.291 -9.052 1.00 89.00 94 SER A CA 1
ATOM 721 C C . SER A 1 94 ? -6.883 6.769 -8.929 1.00 89.00 94 SER A C 1
ATOM 723 O O . SER A 1 94 ? -6.504 6.268 -7.880 1.00 89.00 94 SER A O 1
ATOM 725 N N . PHE A 1 95 ? -7.157 6.021 -10.001 1.00 90.50 95 PHE A N 1
ATOM 726 C CA . PHE A 1 95 ? -7.046 4.559 -9.988 1.00 90.50 95 PHE A CA 1
ATOM 727 C C . PHE A 1 95 ? -5.597 4.045 -9.990 1.00 90.50 95 PHE A C 1
ATOM 729 O O . PHE A 1 95 ? -5.396 2.846 -9.854 1.00 90.50 95 PHE A O 1
ATOM 736 N N . GLN A 1 96 ? -4.597 4.911 -10.203 1.00 94.94 96 GLN A N 1
ATOM 737 C CA . GLN A 1 96 ? -3.191 4.497 -10.319 1.00 94.94 96 GLN A CA 1
ATOM 738 C C . GLN A 1 96 ? -2.522 4.270 -8.968 1.00 94.94 96 GLN A C 1
ATOM 740 O O . GLN A 1 96 ? -1.587 3.481 -8.884 1.00 94.94 96 GLN A O 1
ATOM 745 N N . ASN A 1 97 ? -2.947 5.011 -7.944 1.00 94.94 97 ASN A N 1
ATOM 746 C CA . ASN A 1 97 ? -2.435 4.878 -6.589 1.00 94.94 97 ASN A CA 1
ATOM 747 C C . ASN A 1 97 ? -3.569 5.209 -5.627 1.00 94.94 97 ASN A C 1
ATOM 749 O O . ASN A 1 97 ? -4.055 6.342 -5.614 1.00 94.94 97 ASN A O 1
ATOM 753 N N . TYR A 1 98 ? -4.001 4.228 -4.844 1.00 95.31 98 TYR A N 1
ATOM 754 C CA . TYR A 1 98 ? -5.058 4.422 -3.863 1.00 95.31 98 TYR A CA 1
ATOM 755 C C . TYR A 1 98 ? -4.973 3.392 -2.747 1.00 95.31 98 TYR A C 1
ATOM 757 O O . TYR A 1 98 ? -4.490 2.277 -2.938 1.00 95.31 98 TYR A O 1
ATOM 765 N N . ILE A 1 99 ? -5.544 3.764 -1.608 1.00 96.31 99 ILE A N 1
ATOM 766 C CA . ILE A 1 99 ? -6.023 2.847 -0.583 1.00 96.31 99 ILE A CA 1
ATOM 767 C C . ILE A 1 99 ? -7.501 3.154 -0.345 1.00 96.31 99 ILE A C 1
ATOM 769 O O . ILE A 1 99 ? -7.898 4.317 -0.260 1.00 96.31 99 ILE A O 1
ATOM 773 N N . SER A 1 100 ? -8.325 2.116 -0.285 1.00 95.88 100 SER A N 1
ATOM 774 C CA . SER A 1 100 ? -9.763 2.217 -0.053 1.00 95.88 100 SER A CA 1
ATOM 775 C C . SER A 1 100 ? -10.197 1.212 0.999 1.00 95.88 100 SER A C 1
ATOM 777 O O . SER A 1 100 ? -9.652 0.110 1.060 1.00 95.88 100 SER A O 1
ATOM 779 N N . ILE A 1 101 ? -11.214 1.575 1.778 1.00 96.75 101 ILE A N 1
ATOM 780 C CA . ILE A 1 101 ? -11.820 0.689 2.770 1.00 96.75 101 ILE A CA 1
ATOM 781 C C . ILE A 1 101 ? -13.345 0.676 2.637 1.00 96.75 101 ILE A C 1
ATOM 783 O O . ILE A 1 101 ? -13.943 1.707 2.325 1.00 96.75 101 ILE A O 1
ATOM 787 N N . VAL A 1 102 ? -13.966 -0.476 2.892 1.00 97.38 102 VAL A N 1
ATOM 788 C CA . VAL A 1 102 ? -15.427 -0.663 2.969 1.00 97.38 102 VAL A CA 1
ATOM 789 C C . VAL A 1 102 ? -15.751 -1.510 4.203 1.00 97.38 102 VAL A C 1
ATOM 791 O O . VAL A 1 102 ? -15.025 -2.458 4.494 1.00 97.38 102 VAL A O 1
ATOM 794 N N . GLY A 1 103 ? -16.811 -1.164 4.939 1.00 95.19 103 GLY A N 1
ATOM 795 C CA . GLY A 1 103 ? -17.210 -1.826 6.187 1.00 95.19 103 GLY A CA 1
ATOM 796 C C . GLY A 1 103 ? -17.620 -0.824 7.282 1.00 95.19 103 GLY A C 1
ATOM 797 O O . GLY A 1 103 ? -17.840 0.351 6.965 1.00 95.19 103 GLY A O 1
ATOM 798 N N . PRO A 1 104 ? -17.698 -1.259 8.555 1.00 93.25 104 PRO A N 1
ATOM 799 C CA . PRO A 1 104 ? -17.379 -2.610 9.028 1.00 93.25 104 PRO A CA 1
ATOM 800 C C . PRO A 1 104 ? -18.421 -3.661 8.597 1.00 93.25 104 PRO A C 1
ATOM 802 O O . PRO A 1 104 ? -19.579 -3.314 8.360 1.00 93.25 104 PRO A O 1
ATOM 805 N N . PHE A 1 105 ? -17.993 -4.922 8.492 1.00 90.94 105 PHE A N 1
ATOM 806 C CA . PHE A 1 105 ? -18.843 -6.112 8.330 1.00 90.94 105 PHE A CA 1
ATOM 807 C C . PHE A 1 105 ? -18.923 -6.914 9.631 1.00 90.94 105 PHE A C 1
ATOM 809 O O . PHE A 1 105 ? -17.922 -6.895 10.392 1.00 90.94 105 PHE A O 1
#

Sequence (105 aa):
MDIANSRIIPNLAGYYQVSGNARLGSIPDSETFFCSIFKNGERVSAGSYFRNGSTGQGISTVSDLVYMNGTTDYLELYIWHSYSSPLQLVVGKSFQNYISIVGPF

Radius of gyration: 14.51 Å; chains: 1; bounding box: 37×24×36 Å